Protein AF-A0AA38C228-F1 (afdb_monomer_lite)

Secondary structure (DSSP, 8-state):
-HHHHHTTTT--PPPGGGSEETTHHHH-GGG--TTS---EE----HHHHHHHHHHHHHHHT-TTSS--HHHHHHHHHHHHHHHHHHHHHHHHHTT--

Organism: Taxus chinensis (NCBI:txid29808)

Sequence (97 aa):
DFLNMYFQNMYKPIPLVYNLALAMLWRHQENVDLDIVKFLHYCAAREDIKKLVSKWWEIYNDESLDFRLGERRKNAESRSELQQITANALRGEMAKP

InterPro domains:
  IPR029044 Nucleotide-diphospho-sugar transferases [G3DSA:3.90.550.10] (1-67)
  IPR029044 Nucleotide-diphospho-sugar transferases [SSF53448] (1-64)

Structure (mmCIF, N/CA/C/O backbone):
data_AF-A0AA38C228-F1
#
_entry.id   AF-A0AA38C228-F1
#
loop_
_atom_site.group_PDB
_atom_site.id
_atom_site.type_symbol
_atom_site.label_atom_id
_atom_site.label_alt_id
_atom_site.label_comp_id
_atom_site.label_asym_id
_atom_site.label_entity_id
_atom_site.label_seq_id
_atom_site.pdbx_PDB_ins_code
_atom_site.Cartn_x
_atom_site.Cartn_y
_atom_site.Cartn_z
_atom_site.occupancy
_atom_site.B_iso_or_equiv
_atom_site.auth_seq_id
_atom_site.auth_comp_id
_atom_site.auth_asym_id
_atom_site.auth_atom_id
_atom_site.pdbx_PDB_model_num
ATOM 1 N N . ASP A 1 1 ? -10.840 2.696 21.858 1.00 74.25 1 ASP A N 1
ATOM 2 C CA . ASP A 1 1 ? -11.516 2.100 23.033 1.00 74.25 1 ASP A CA 1
ATOM 3 C C . ASP A 1 1 ? -12.901 2.644 23.324 1.00 74.25 1 ASP A C 1
ATOM 5 O O . ASP A 1 1 ? -13.822 1.843 23.383 1.00 74.25 1 ASP A O 1
ATOM 9 N N . PHE A 1 2 ? -13.101 3.961 23.425 1.00 83.12 2 PHE A N 1
ATOM 10 C CA . PHE A 1 2 ? -14.422 4.551 23.710 1.00 83.12 2 PHE A CA 1
ATOM 11 C C . PHE A 1 2 ? -15.571 3.997 22.840 1.00 83.12 2 PHE A C 1
ATOM 13 O O . PHE A 1 2 ? -16.597 3.581 23.367 1.00 83.12 2 PHE A O 1
ATOM 20 N N . LEU A 1 3 ? -15.377 3.912 21.517 1.00 80.19 3 LEU A N 1
ATOM 21 C CA . LEU A 1 3 ? -16.387 3.374 20.594 1.00 80.19 3 LEU A CA 1
ATOM 22 C C . LEU A 1 3 ? -16.668 1.882 20.821 1.00 80.19 3 LEU A C 1
ATOM 24 O O . LEU A 1 3 ? -17.820 1.466 20.757 1.00 80.19 3 LEU A O 1
ATOM 28 N N . ASN A 1 4 ? -15.642 1.089 21.136 1.00 80.38 4 ASN A N 1
ATOM 29 C CA . ASN A 1 4 ? -15.811 -0.339 21.416 1.00 80.38 4 ASN A CA 1
ATOM 30 C C . ASN A 1 4 ? -16.611 -0.551 22.707 1.00 80.38 4 ASN A C 1
ATOM 32 O O . ASN A 1 4 ? -17.476 -1.415 22.751 1.00 80.38 4 ASN A O 1
ATOM 36 N N . MET A 1 5 ? -16.369 0.273 23.731 1.00 85.31 5 MET A N 1
ATOM 37 C CA . MET A 1 5 ? -17.112 0.229 24.993 1.00 85.31 5 MET A CA 1
ATOM 38 C C . MET A 1 5 ? -18.565 0.692 24.818 1.00 85.31 5 MET A C 1
ATOM 40 O O . MET A 1 5 ? -19.484 0.066 25.340 1.00 85.31 5 MET A O 1
ATOM 44 N N . TYR A 1 6 ? -18.786 1.766 24.055 1.00 86.56 6 TYR A N 1
ATOM 45 C CA . TYR A 1 6 ? -20.118 2.325 23.821 1.00 86.56 6 TYR A CA 1
ATOM 46 C C . TYR A 1 6 ? -21.002 1.397 22.970 1.00 86.56 6 TYR A C 1
ATOM 48 O O . TYR A 1 6 ? -22.183 1.225 23.262 1.00 86.56 6 TYR A O 1
ATOM 56 N N . PHE A 1 7 ? -20.431 0.747 21.951 1.00 86.56 7 PHE A N 1
ATOM 57 C CA . PHE A 1 7 ? -21.162 -0.134 21.033 1.00 86.56 7 PHE A CA 1
ATOM 58 C C . PHE A 1 7 ? -21.031 -1.626 21.349 1.00 86.56 7 PHE A C 1
ATOM 60 O O . PHE A 1 7 ? -21.468 -2.441 20.541 1.00 86.56 7 PHE A O 1
ATOM 67 N N . GLN A 1 8 ? -20.495 -2.010 22.510 1.00 82.94 8 GLN A N 1
ATOM 68 C CA . GLN A 1 8 ? -20.210 -3.411 22.860 1.00 82.94 8 GLN A CA 1
ATOM 69 C C . GLN A 1 8 ? -21.384 -4.379 22.613 1.00 82.94 8 GLN A C 1
ATOM 71 O O . GLN A 1 8 ? -21.181 -5.474 22.102 1.00 82.94 8 GLN A O 1
ATOM 76 N N . ASN A 1 9 ? -22.620 -3.949 22.892 1.00 84.88 9 ASN A N 1
ATOM 77 C CA . ASN A 1 9 ? -23.820 -4.787 22.774 1.00 84.88 9 ASN A CA 1
ATOM 78 C C . ASN A 1 9 ? -24.448 -4.779 21.369 1.00 84.88 9 ASN A C 1
ATOM 80 O O . ASN A 1 9 ? -25.360 -5.553 21.098 1.00 84.88 9 ASN A O 1
ATOM 84 N N . MET A 1 10 ? -23.993 -3.891 20.481 1.00 85.56 10 MET A N 1
ATOM 85 C CA . MET A 1 10 ? -24.450 -3.797 19.087 1.00 85.56 10 MET A CA 1
ATOM 86 C C . MET A 1 10 ? -23.341 -4.134 18.086 1.00 85.56 10 MET A C 1
ATOM 88 O O . MET A 1 10 ? -23.585 -4.169 16.878 1.00 85.56 10 MET A O 1
ATOM 92 N N . TYR A 1 11 ? -22.122 -4.362 18.573 1.00 79.75 11 TYR A N 1
ATOM 93 C CA . TYR A 1 11 ? -20.958 -4.590 17.743 1.00 79.75 11 TYR A CA 1
ATOM 94 C C . TYR A 1 11 ? -21.104 -5.896 16.967 1.00 79.75 11 TYR A C 1
ATOM 96 O O . TYR A 1 11 ? -21.334 -6.966 17.532 1.00 79.75 11 TYR A O 1
ATOM 104 N N . LYS A 1 12 ? -20.931 -5.801 15.650 1.00 80.31 12 LYS A N 1
ATOM 105 C CA . LYS A 1 12 ? -20.803 -6.950 14.760 1.00 80.31 12 LYS A CA 1
ATOM 106 C C . LYS A 1 12 ? -19.400 -6.922 14.161 1.00 80.31 12 LYS A C 1
ATOM 108 O O . LYS A 1 12 ? -18.998 -5.865 13.667 1.00 80.31 12 LYS A O 1
ATOM 113 N N . PRO A 1 13 ? -18.654 -8.041 14.197 1.00 77.12 13 PRO A N 1
ATOM 114 C CA . PRO A 1 13 ? -17.324 -8.091 13.614 1.00 77.12 13 PRO A CA 1
ATOM 115 C C . PRO A 1 13 ? -17.411 -7.778 12.121 1.00 77.12 13 PRO A C 1
ATOM 117 O O . PRO A 1 13 ? -18.176 -8.397 11.379 1.00 77.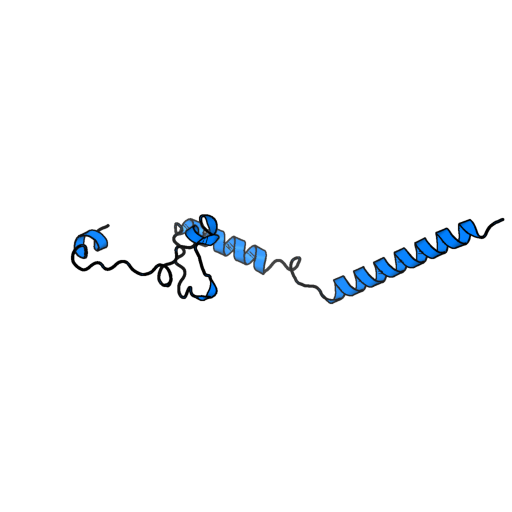12 13 PRO A O 1
ATOM 120 N N . ILE A 1 14 ? -16.642 -6.779 11.693 1.00 79.50 14 ILE A N 1
ATOM 121 C CA . ILE A 1 14 ? -16.571 -6.388 10.287 1.00 79.50 14 ILE A CA 1
ATOM 122 C C . ILE A 1 14 ? -15.740 -7.452 9.561 1.00 79.50 14 ILE A C 1
ATOM 124 O O . ILE A 1 14 ? -14.621 -7.731 9.999 1.00 79.50 14 ILE A O 1
ATOM 128 N N . PRO A 1 15 ? -16.247 -8.045 8.466 1.00 77.62 15 PRO A N 1
ATOM 129 C CA . PRO A 1 15 ? -15.474 -8.995 7.680 1.00 77.62 15 PRO A CA 1
ATOM 130 C C . PRO A 1 15 ? -14.148 -8.388 7.212 1.00 77.62 15 PRO A C 1
ATOM 132 O O . PRO A 1 15 ? -14.100 -7.228 6.797 1.00 77.62 15 PRO A O 1
ATOM 135 N N . LEU A 1 16 ? -13.085 -9.195 7.226 1.00 70.25 16 LEU A N 1
ATOM 136 C CA . LEU A 1 16 ? -11.721 -8.747 6.929 1.00 70.25 16 LEU A CA 1
ATOM 137 C C . LEU A 1 16 ? -11.594 -8.085 5.546 1.00 70.25 16 LEU A C 1
ATOM 139 O O . LEU A 1 16 ? -10.847 -7.128 5.395 1.00 70.25 16 LEU A O 1
ATOM 143 N N . VAL A 1 17 ? -12.395 -8.512 4.567 1.00 76.50 17 VAL A N 1
ATOM 144 C CA . VAL A 1 17 ? -12.433 -7.946 3.203 1.00 76.50 17 VAL A CA 1
ATOM 145 C C . VAL A 1 17 ? -12.785 -6.450 3.139 1.00 76.50 17 VAL A C 1
ATOM 147 O O . VAL A 1 17 ? -12.468 -5.790 2.148 1.00 76.50 17 VAL A O 1
ATOM 150 N N . TYR A 1 18 ? -13.437 -5.911 4.178 1.00 70.38 18 TYR A N 1
ATOM 151 C CA . TYR A 1 18 ? -13.813 -4.494 4.281 1.00 70.38 18 TYR A CA 1
ATOM 152 C C . TYR A 1 18 ? -12.877 -3.674 5.180 1.00 70.38 18 TYR A C 1
ATOM 154 O O . TYR A 1 18 ? -12.995 -2.453 5.222 1.00 70.38 18 TYR A O 1
ATOM 162 N N . ASN A 1 19 ? -11.976 -4.319 5.921 1.00 76.00 19 ASN A N 1
ATOM 163 C CA . ASN A 1 19 ? -11.063 -3.656 6.853 1.00 76.00 19 ASN A CA 1
ATOM 164 C C . ASN A 1 19 ? -9.743 -4.431 6.951 1.00 76.00 19 ASN A C 1
ATOM 166 O O . ASN A 1 19 ? -9.283 -4.777 8.042 1.00 76.00 19 ASN A O 1
ATOM 170 N N . LEU A 1 20 ? -9.154 -4.760 5.799 1.00 78.50 20 LEU A N 1
ATOM 171 C CA . LEU A 1 20 ? -7.907 -5.508 5.766 1.00 78.50 20 LEU A CA 1
ATOM 172 C C . LEU A 1 20 ? -6.772 -4.573 6.176 1.00 78.50 20 LEU A C 1
ATOM 174 O O . LEU A 1 20 ? -6.415 -3.654 5.440 1.00 78.50 20 LEU A O 1
ATOM 178 N N . ALA A 1 21 ? -6.180 -4.817 7.340 1.00 76.44 21 ALA A N 1
ATOM 179 C CA . ALA A 1 21 ? -4.991 -4.091 7.754 1.00 76.44 21 ALA A CA 1
ATOM 180 C C . ALA A 1 21 ? -3.807 -4.453 6.842 1.00 76.44 21 ALA A C 1
ATOM 182 O O . ALA A 1 21 ? -3.490 -5.634 6.701 1.00 76.44 21 ALA A O 1
ATOM 183 N N . LEU A 1 22 ? -3.100 -3.458 6.288 1.00 71.88 22 LEU A N 1
ATOM 184 C CA . LEU A 1 22 ? -1.944 -3.700 5.403 1.00 71.88 22 LEU A CA 1
ATOM 185 C C . LEU A 1 22 ? -0.888 -4.604 6.065 1.00 71.88 22 LEU A C 1
ATOM 187 O O . LEU A 1 22 ? -0.284 -5.442 5.408 1.00 71.88 22 LEU A O 1
ATOM 191 N N . ALA A 1 23 ? -0.707 -4.494 7.384 1.00 67.88 23 ALA A N 1
ATOM 192 C CA . ALA A 1 23 ? 0.227 -5.334 8.133 1.00 67.88 23 ALA A CA 1
ATOM 193 C C . ALA A 1 23 ? -0.065 -6.847 8.015 1.00 67.88 23 ALA A C 1
ATOM 195 O O . ALA A 1 23 ? 0.842 -7.658 8.204 1.00 67.88 23 ALA A O 1
ATOM 196 N N . MET A 1 24 ? -1.299 -7.243 7.680 1.00 69.81 24 MET A N 1
ATOM 197 C CA . MET A 1 24 ? -1.658 -8.648 7.463 1.00 69.81 24 MET A CA 1
ATOM 198 C C . MET A 1 24 ? -1.098 -9.212 6.158 1.00 69.81 24 MET A C 1
ATOM 200 O O . MET A 1 24 ? -0.746 -10.386 6.130 1.00 69.81 24 MET A O 1
ATOM 204 N N . LEU A 1 25 ? -0.862 -8.366 5.149 1.00 71.56 25 LEU A N 1
ATOM 205 C CA . LEU A 1 25 ? -0.168 -8.752 3.914 1.00 71.56 25 LEU A CA 1
ATOM 206 C C . LEU A 1 25 ? 1.316 -9.060 4.125 1.00 71.56 25 LEU A C 1
ATOM 208 O O . LEU A 1 25 ? 1.948 -9.649 3.258 1.00 71.56 25 LEU A O 1
ATOM 212 N N . TRP A 1 26 ? 1.912 -8.641 5.240 1.00 68.06 26 TRP A N 1
ATOM 213 C CA . TRP A 1 26 ? 3.312 -8.958 5.539 1.00 68.06 26 TRP A CA 1
ATOM 214 C C . TRP A 1 26 ? 3.479 -10.134 6.490 1.00 68.06 26 TRP A C 1
ATOM 216 O O . TRP A 1 26 ? 4.538 -10.750 6.490 1.00 68.06 26 TRP A O 1
ATOM 226 N N . ARG A 1 27 ? 2.466 -10.451 7.304 1.00 71.06 27 ARG A N 1
ATOM 227 C CA . ARG A 1 27 ? 2.562 -11.536 8.291 1.00 71.06 27 ARG A CA 1
ATOM 228 C C . ARG A 1 27 ? 1.889 -12.833 7.859 1.00 71.06 27 ARG A C 1
ATOM 230 O O . ARG A 1 27 ? 2.345 -13.880 8.293 1.00 71.06 27 ARG A O 1
ATOM 237 N N . HIS A 1 28 ? 0.843 -12.755 7.035 1.00 74.75 28 HIS A N 1
ATOM 238 C CA . HIS A 1 28 ? 0.027 -13.906 6.640 1.00 74.75 28 HIS A CA 1
ATOM 239 C C .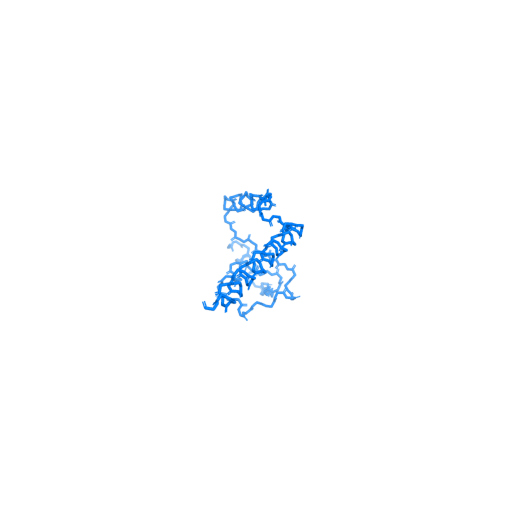 HIS A 1 28 ? -0.450 -13.769 5.193 1.00 74.75 28 HIS A C 1
ATOM 241 O O . HIS A 1 28 ? -1.638 -13.595 4.924 1.00 74.75 28 HIS A O 1
ATOM 247 N N . GLN A 1 29 ? 0.498 -13.812 4.259 1.00 65.88 29 GLN A N 1
ATOM 248 C CA . GLN A 1 29 ? 0.244 -13.684 2.820 1.00 65.88 29 GLN A CA 1
ATOM 249 C C . GLN A 1 29 ? -0.670 -14.794 2.292 1.00 65.88 29 GLN A C 1
ATOM 251 O O . GLN A 1 29 ? -1.486 -14.561 1.410 1.00 65.88 29 GLN A O 1
ATOM 256 N N . GLU A 1 30 ? -0.573 -15.980 2.885 1.00 74.44 30 GLU A N 1
ATOM 257 C CA . GLU A 1 30 ? -1.348 -17.173 2.566 1.00 74.44 30 GLU A CA 1
ATOM 258 C C . GLU A 1 30 ? -2.841 -17.065 2.914 1.00 74.44 30 GLU A 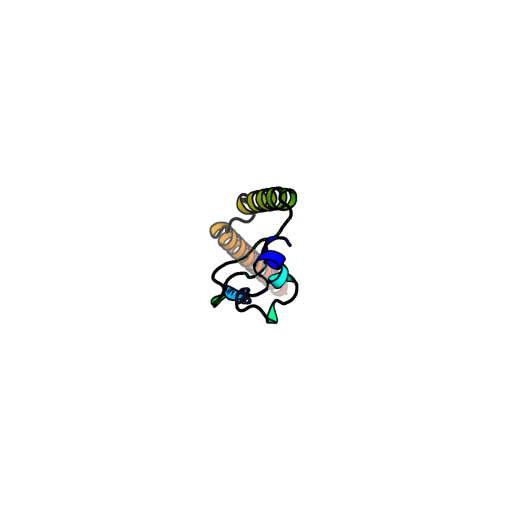C 1
ATOM 260 O O . GLU A 1 30 ? -3.651 -17.802 2.361 1.00 74.44 30 GLU A O 1
ATOM 265 N N . ASN A 1 31 ? -3.215 -16.146 3.810 1.00 70.94 31 ASN A N 1
ATOM 266 C CA . ASN A 1 31 ? -4.590 -15.995 4.300 1.00 70.94 31 ASN A CA 1
ATOM 267 C C . ASN A 1 31 ? -5.315 -14.788 3.689 1.00 70.94 31 ASN A C 1
ATOM 269 O O . ASN A 1 31 ? -6.418 -14.445 4.123 1.00 70.94 31 ASN A O 1
ATOM 273 N N . VAL A 1 32 ? -4.694 -14.119 2.714 1.00 69.81 32 VAL A N 1
ATOM 274 C CA . VAL A 1 32 ? -5.253 -12.930 2.078 1.00 69.81 32 VAL A CA 1
ATOM 275 C C . VAL A 1 32 ? -5.443 -13.177 0.591 1.00 69.81 32 VAL A C 1
ATOM 277 O O . VAL A 1 32 ? -4.494 -13.172 -0.186 1.00 69.81 32 VAL A O 1
ATOM 280 N N . ASP A 1 33 ? -6.702 -13.338 0.200 1.00 75.62 33 ASP A N 1
ATOM 281 C CA . ASP A 1 33 ? -7.106 -13.309 -1.199 1.00 75.62 33 ASP A CA 1
ATOM 282 C C . ASP A 1 33 ? -7.248 -11.846 -1.648 1.00 75.62 33 ASP A C 1
ATOM 284 O O . ASP A 1 33 ? -8.140 -11.121 -1.201 1.00 75.62 33 ASP A O 1
ATOM 288 N N . LEU A 1 34 ? -6.314 -11.390 -2.484 1.00 72.19 34 LEU A N 1
ATOM 289 C CA . LEU A 1 34 ? -6.244 -10.009 -2.965 1.00 72.19 34 LEU A CA 1
ATOM 290 C C . LEU A 1 34 ? -7.331 -9.674 -3.992 1.00 72.19 34 LEU A C 1
ATOM 292 O O . LEU A 1 34 ? -7.670 -8.498 -4.127 1.00 72.19 34 LEU A O 1
ATOM 296 N N . ASP A 1 35 ? -7.912 -10.670 -4.662 1.00 72.69 35 ASP A N 1
ATOM 297 C CA . ASP A 1 35 ? -8.904 -10.445 -5.719 1.00 72.69 35 ASP A CA 1
ATOM 298 C C . ASP A 1 35 ? -10.283 -10.069 -5.150 1.00 72.69 35 ASP A C 1
ATOM 300 O O . ASP A 1 35 ? -11.112 -9.463 -5.833 1.00 72.69 35 ASP A O 1
ATOM 304 N N . ILE A 1 36 ? -10.529 -10.371 -3.871 1.00 73.38 36 ILE A N 1
ATOM 305 C CA . ILE A 1 36 ? -11.797 -10.080 -3.181 1.00 73.38 36 ILE A CA 1
ATOM 306 C C . ILE A 1 36 ? -11.736 -8.853 -2.260 1.00 73.38 36 ILE A C 1
ATOM 308 O O . ILE A 1 36 ? -12.774 -8.396 -1.764 1.00 73.38 36 ILE A O 1
ATOM 312 N N . VAL A 1 37 ? -10.541 -8.321 -1.990 1.00 71.06 37 VAL A N 1
ATOM 313 C CA . VAL A 1 37 ? -10.350 -7.205 -1.054 1.00 71.06 37 VAL A CA 1
ATOM 314 C C . VAL A 1 37 ? -10.807 -5.902 -1.700 1.00 71.06 37 VAL A C 1
ATOM 316 O O . VAL A 1 37 ? -10.280 -5.471 -2.720 1.00 71.06 37 VAL A O 1
ATOM 319 N N . LYS A 1 38 ? -11.780 -5.235 -1.067 1.00 68.50 38 LYS A N 1
ATOM 320 C CA . LYS A 1 38 ? -12.331 -3.962 -1.562 1.00 68.50 38 LYS A CA 1
ATOM 321 C C . LYS A 1 38 ? -11.706 -2.743 -0.900 1.00 68.50 38 LYS A C 1
ATOM 323 O O . LYS A 1 38 ? -11.589 -1.700 -1.534 1.00 68.50 38 LYS A O 1
ATOM 328 N N . PHE A 1 39 ? -11.331 -2.861 0.374 1.00 64.25 39 PHE A N 1
ATOM 329 C CA . PHE A 1 39 ? -10.785 -1.749 1.146 1.00 64.25 39 PHE A CA 1
ATOM 330 C C . PHE A 1 39 ? -9.608 -2.199 2.006 1.00 64.25 39 PHE A C 1
ATOM 332 O O . PHE A 1 39 ? -9.692 -3.167 2.765 1.00 64.25 39 PHE A O 1
ATOM 339 N N . LEU A 1 40 ? -8.519 -1.445 1.891 1.00 70.38 40 LEU A N 1
ATOM 340 C CA . LEU A 1 40 ? -7.275 -1.652 2.613 1.00 70.38 40 LEU A CA 1
ATOM 341 C C . LEU A 1 40 ? -7.118 -0.563 3.676 1.00 70.38 40 LEU A C 1
ATOM 343 O O . LEU A 1 40 ? -7.158 0.628 3.371 1.00 70.38 40 LEU A O 1
ATOM 347 N N . HIS A 1 41 ? -6.908 -0.966 4.923 1.00 68.12 41 HIS A N 1
ATOM 348 C CA . HIS A 1 41 ? -6.655 -0.064 6.035 1.00 68.12 41 HIS A CA 1
ATOM 349 C C . HIS A 1 41 ? -5.153 0.009 6.303 1.00 68.12 41 HIS A C 1
ATOM 351 O O . HIS A 1 41 ? -4.533 -0.911 6.843 1.00 68.12 41 HIS A O 1
ATOM 357 N N . TYR A 1 42 ? -4.557 1.145 5.955 1.00 65.31 42 TYR A N 1
ATOM 358 C CA . TYR A 1 42 ? -3.190 1.451 6.341 1.00 65.31 42 TYR A CA 1
ATOM 359 C C . TYR A 1 42 ? -3.157 2.159 7.698 1.00 65.31 42 TYR A C 1
ATOM 361 O O . TYR A 1 42 ? -3.336 3.372 7.782 1.00 65.31 42 TYR A O 1
ATOM 369 N N . CYS A 1 43 ? -2.964 1.390 8.771 1.00 65.38 43 CYS A N 1
ATOM 370 C CA . CYS A 1 43 ? -2.775 1.934 10.114 1.00 65.38 43 CYS A CA 1
ATOM 371 C C . CYS A 1 43 ? -1.272 2.052 10.395 1.00 65.38 43 CYS A C 1
ATOM 373 O O . CYS A 1 43 ? -0.638 1.110 10.868 1.00 65.38 43 CYS A O 1
ATOM 375 N N . ALA A 1 44 ? -0.699 3.200 10.046 1.00 58.78 44 ALA A N 1
ATOM 376 C CA . ALA A 1 44 ? 0.633 3.617 10.469 1.00 58.78 44 ALA A CA 1
ATOM 377 C C . ALA A 1 44 ? 0.510 4.955 11.209 1.00 58.78 44 ALA A C 1
ATOM 379 O O . ALA A 1 44 ? -0.413 5.732 10.939 1.00 58.78 44 ALA A O 1
ATOM 380 N N . ALA A 1 45 ? 1.414 5.235 12.152 1.00 58.72 45 ALA A N 1
ATOM 381 C CA . ALA A 1 45 ? 1.451 6.540 12.805 1.00 58.72 45 ALA A CA 1
ATOM 382 C C . ALA A 1 45 ? 1.616 7.645 11.741 1.00 58.72 45 ALA A C 1
ATOM 384 O O . ALA A 1 45 ? 2.277 7.444 10.721 1.00 58.72 45 ALA A O 1
ATOM 385 N N . ARG A 1 46 ? 0.988 8.816 11.936 1.00 58.16 46 ARG A N 1
ATOM 386 C CA . ARG A 1 46 ? 0.925 9.879 10.907 1.00 58.16 46 ARG A CA 1
ATOM 387 C C . ARG A 1 46 ? 2.305 10.314 10.397 1.00 58.16 46 ARG A C 1
ATOM 389 O O . ARG A 1 46 ? 2.408 10.688 9.227 1.00 58.16 46 ARG A O 1
ATOM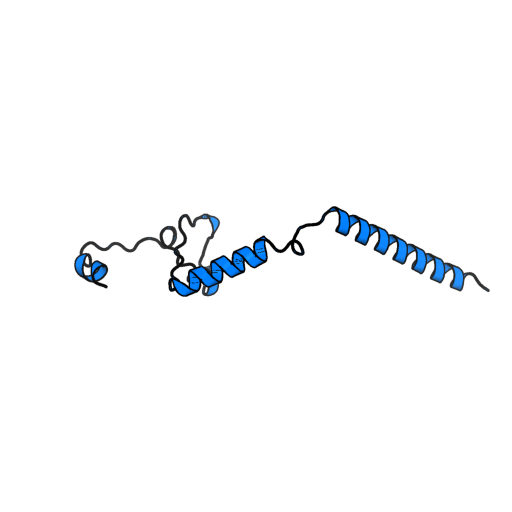 396 N N . GLU A 1 47 ? 3.347 10.274 11.231 1.00 60.84 47 GLU A N 1
ATOM 397 C CA . GLU A 1 47 ? 4.723 10.557 10.801 1.00 60.84 47 GLU A CA 1
ATOM 398 C C . GLU A 1 47 ? 5.280 9.516 9.816 1.00 60.84 47 GLU A C 1
ATOM 400 O O . GLU A 1 47 ? 6.002 9.882 8.884 1.00 60.84 47 GLU A O 1
ATOM 405 N N . ASP A 1 48 ? 4.924 8.243 9.977 1.00 66.94 48 ASP A N 1
ATOM 406 C CA . ASP A 1 48 ? 5.429 7.152 9.140 1.00 66.94 48 ASP A CA 1
ATOM 407 C C . ASP A 1 48 ? 4.821 7.207 7.739 1.00 66.94 48 ASP A C 1
ATOM 409 O O . ASP A 1 48 ? 5.520 6.994 6.750 1.00 66.94 48 ASP A O 1
ATOM 413 N N . ILE A 1 49 ? 3.550 7.613 7.635 1.00 72.44 49 ILE A N 1
ATOM 414 C CA . ILE A 1 49 ? 2.857 7.781 6.351 1.00 72.44 49 ILE A CA 1
ATOM 415 C C . ILE A 1 49 ? 3.566 8.827 5.487 1.00 72.44 49 ILE A C 1
ATOM 417 O O . ILE A 1 49 ? 3.800 8.587 4.306 1.00 72.44 49 ILE A O 1
ATOM 421 N N . LYS A 1 50 ? 3.960 9.972 6.062 1.00 73.38 50 LYS A N 1
ATOM 422 C CA . LYS A 1 50 ? 4.669 11.019 5.307 1.00 73.38 50 LYS A CA 1
ATOM 423 C C . LYS A 1 50 ? 6.011 10.521 4.777 1.00 73.38 50 LYS A C 1
ATOM 425 O O . LYS A 1 50 ? 6.318 10.741 3.611 1.00 73.38 50 LYS A O 1
ATOM 430 N N . LYS A 1 51 ? 6.782 9.811 5.606 1.00 76.94 51 LYS A N 1
ATOM 431 C CA . LYS A 1 51 ? 8.071 9.232 5.196 1.00 76.94 51 LYS A CA 1
ATOM 432 C C . LYS A 1 51 ? 7.905 8.162 4.117 1.00 76.94 51 LYS A C 1
ATOM 434 O O . LYS A 1 51 ? 8.706 8.116 3.189 1.00 76.94 51 LYS A O 1
ATOM 439 N N . LEU A 1 52 ? 6.879 7.319 4.217 1.00 73.50 52 LEU A N 1
ATOM 440 C CA . LEU A 1 52 ? 6.587 6.303 3.206 1.00 73.50 52 LEU A CA 1
ATOM 441 C C . LEU A 1 52 ? 6.113 6.907 1.886 1.00 73.50 52 LEU A C 1
ATOM 443 O O . LEU A 1 52 ? 6.590 6.481 0.842 1.00 73.50 52 LEU A O 1
ATOM 447 N N . VAL A 1 53 ? 5.238 7.913 1.917 1.00 78.38 53 VAL A N 1
ATOM 448 C CA . VAL A 1 53 ? 4.784 8.611 0.705 1.00 78.38 53 VAL A CA 1
ATOM 449 C C . VAL A 1 53 ? 5.948 9.325 0.017 1.00 78.38 53 VAL A C 1
ATOM 451 O O . VAL A 1 53 ? 6.055 9.255 -1.203 1.00 78.38 53 VAL A O 1
ATOM 454 N N . SER A 1 54 ? 6.856 9.949 0.774 1.00 81.38 54 SER A N 1
ATOM 455 C CA . SER A 1 54 ? 8.080 10.537 0.214 1.00 81.38 54 SER A CA 1
ATOM 456 C C . SER A 1 54 ? 8.968 9.494 -0.462 1.00 81.38 54 SER A C 1
ATOM 458 O O . SER A 1 54 ? 9.322 9.675 -1.620 1.00 81.38 54 SER A O 1
ATOM 460 N N . LYS A 1 55 ? 9.250 8.366 0.203 1.00 83.75 55 LYS A N 1
ATOM 461 C CA . LYS A 1 55 ? 10.030 7.268 -0.395 1.00 83.75 55 LYS A CA 1
ATOM 462 C C . LYS A 1 55 ? 9.358 6.668 -1.627 1.00 83.75 55 LYS A C 1
ATOM 464 O O . LYS A 1 55 ? 10.030 6.302 -2.583 1.00 83.75 55 LYS A O 1
ATOM 469 N N . TRP A 1 56 ? 8.032 6.553 -1.609 1.00 84.31 56 TRP A N 1
ATOM 470 C CA . TRP A 1 56 ? 7.278 6.059 -2.756 1.00 84.31 56 TRP A CA 1
ATOM 471 C C . TRP A 1 56 ? 7.417 7.003 -3.952 1.00 84.31 56 TRP A C 1
ATOM 473 O O . TRP A 1 56 ? 7.677 6.545 -5.058 1.00 84.31 56 TRP A O 1
ATOM 483 N N . TRP A 1 57 ? 7.326 8.315 -3.722 1.00 89.44 57 TRP A N 1
ATOM 484 C CA . TRP A 1 57 ? 7.556 9.320 -4.759 1.00 89.44 57 TRP A CA 1
ATOM 485 C C . TRP A 1 57 ? 8.994 9.335 -5.283 1.00 89.44 57 TRP A C 1
ATOM 487 O O . TRP A 1 57 ? 9.182 9.518 -6.482 1.00 89.44 57 TRP A O 1
ATOM 497 N N . GLU A 1 58 ? 9.991 9.129 -4.419 1.00 91.06 58 GLU A N 1
ATOM 498 C CA . GLU A 1 58 ? 11.396 8.988 -4.829 1.00 91.06 58 GLU A CA 1
ATOM 499 C C . GLU A 1 58 ? 11.582 7.806 -5.787 1.00 91.06 58 GLU A C 1
ATOM 501 O O . GLU A 1 58 ? 12.225 7.963 -6.815 1.00 91.06 58 GLU A O 1
ATOM 506 N N . ILE A 1 59 ? 10.966 6.655 -5.492 1.00 85.50 59 ILE A N 1
ATOM 507 C CA . ILE A 1 59 ? 11.027 5.464 -6.354 1.00 85.50 59 ILE A CA 1
ATOM 508 C C . ILE A 1 59 ? 10.241 5.677 -7.653 1.00 85.50 59 ILE A C 1
ATOM 510 O O . ILE A 1 59 ? 10.706 5.300 -8.721 1.00 85.50 59 ILE A O 1
ATOM 514 N N . TYR A 1 60 ? 9.043 6.260 -7.576 1.00 83.62 60 TYR A N 1
ATOM 515 C CA . TYR A 1 60 ? 8.188 6.461 -8.748 1.00 83.62 60 TYR A CA 1
ATOM 516 C C . TYR A 1 60 ? 8.811 7.422 -9.771 1.00 83.62 60 TYR A C 1
ATOM 518 O O . TYR A 1 60 ? 8.651 7.220 -10.969 1.00 83.62 60 TYR A O 1
ATOM 526 N N . ASN A 1 61 ? 9.521 8.453 -9.305 1.00 89.31 61 ASN A N 1
ATOM 527 C CA . ASN A 1 61 ? 10.185 9.431 -10.170 1.00 89.31 61 ASN A CA 1
ATOM 528 C C . ASN A 1 61 ? 11.622 9.033 -10.552 1.00 89.31 61 ASN A C 1
ATOM 530 O O . ASN A 1 61 ? 12.336 9.838 -11.148 1.00 89.31 61 ASN A O 1
ATOM 534 N N . ASP A 1 62 ? 12.077 7.836 -10.182 1.00 88.88 62 ASP A N 1
ATOM 535 C CA . ASP A 1 62 ? 13.405 7.359 -10.547 1.00 88.88 62 ASP A CA 1
ATOM 536 C C . ASP A 1 62 ? 13.421 6.887 -12.012 1.00 88.88 62 ASP A C 1
ATOM 538 O O . ASP A 1 62 ? 13.068 5.751 -12.333 1.00 88.88 62 ASP A O 1
ATOM 542 N N . GLU A 1 63 ? 13.889 7.764 -12.904 1.00 86.81 63 GLU A N 1
ATOM 543 C CA . GLU A 1 63 ? 14.020 7.511 -14.348 1.00 86.81 63 GLU A CA 1
ATOM 544 C C . GLU A 1 63 ? 14.962 6.338 -14.699 1.00 86.81 63 GLU A C 1
ATOM 546 O O . GLU A 1 63 ? 15.015 5.894 -15.853 1.00 86.81 63 GLU A O 1
ATOM 551 N N . SER A 1 64 ? 15.755 5.834 -13.741 1.00 86.56 64 SER A N 1
ATOM 552 C CA . SER A 1 64 ? 16.584 4.638 -13.940 1.00 86.56 64 SER A CA 1
ATOM 553 C C . SER A 1 64 ? 15.768 3.345 -13.896 1.00 86.56 64 SER A C 1
ATOM 555 O O . SER A 1 64 ? 16.161 2.343 -14.500 1.00 86.56 64 SER A O 1
ATOM 557 N N . LEU A 1 65 ? 14.615 3.372 -13.223 1.00 81.31 65 LEU A N 1
ATOM 558 C CA . LEU A 1 65 ? 13.658 2.269 -13.175 1.00 81.31 65 LEU A CA 1
ATOM 559 C C . LEU A 1 65 ? 12.717 2.268 -14.385 1.00 81.31 65 LEU A C 1
ATOM 561 O O . LEU A 1 65 ? 11.990 1.289 -14.592 1.00 81.31 65 LEU A O 1
ATOM 565 N N . ASP A 1 66 ? 12.762 3.318 -15.209 1.00 85.44 66 ASP A N 1
ATOM 566 C CA . ASP A 1 66 ? 11.967 3.402 -16.423 1.00 85.44 66 ASP A CA 1
ATOM 567 C C . ASP A 1 66 ? 12.267 2.239 -17.364 1.00 85.44 66 ASP A C 1
ATOM 569 O O . ASP A 1 66 ? 13.404 1.892 -17.702 1.00 85.44 66 ASP A O 1
ATOM 573 N N . PHE A 1 67 ? 11.193 1.631 -17.850 1.00 78.12 67 PHE A N 1
ATOM 574 C CA . PHE A 1 67 ? 11.281 0.500 -18.750 1.00 78.12 67 PHE A CA 1
ATOM 575 C C . PHE A 1 67 ? 11.685 0.954 -20.162 1.00 78.12 67 PHE A C 1
ATOM 577 O O . PHE A 1 67 ? 10.855 1.253 -21.023 1.00 78.12 67 PHE A O 1
ATOM 584 N N . ARG A 1 68 ? 12.993 0.967 -20.436 1.00 83.31 68 ARG A N 1
ATOM 585 C CA . ARG A 1 68 ? 13.552 1.391 -21.730 1.00 83.31 68 ARG A CA 1
ATOM 586 C C . ARG A 1 68 ? 13.609 0.242 -22.740 1.00 83.31 68 ARG A C 1
ATOM 588 O O . ARG A 1 68 ? 14.619 -0.450 -22.886 1.00 83.31 68 ARG A O 1
ATOM 595 N N . LEU A 1 69 ? 12.520 0.059 -23.492 1.00 73.81 69 LEU A N 1
ATOM 596 C CA . LEU A 1 69 ? 12.423 -0.933 -24.581 1.00 73.81 69 LEU A CA 1
ATOM 597 C C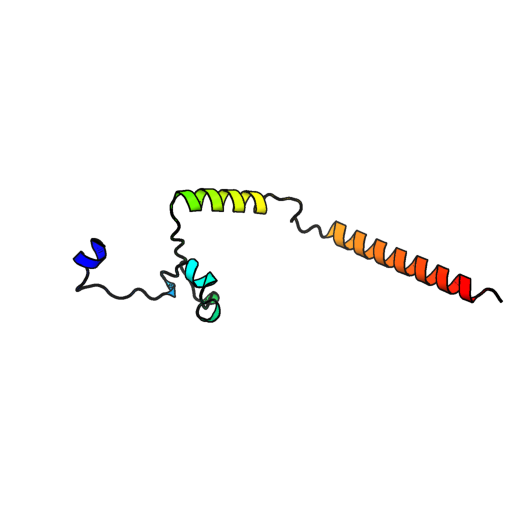 . LEU A 1 69 ? 13.557 -0.816 -25.612 1.00 73.81 69 LEU A C 1
ATOM 599 O O . LEU A 1 69 ? 14.080 -1.829 -26.079 1.00 73.81 69 LEU A O 1
ATOM 603 N N . GLY A 1 70 ? 13.936 0.416 -25.964 1.00 73.25 70 GLY A N 1
ATOM 604 C CA . GLY A 1 70 ? 14.961 0.686 -26.973 1.00 73.25 70 GLY A CA 1
ATOM 605 C C . GLY A 1 70 ? 16.372 0.284 -26.538 1.00 73.25 70 GLY A C 1
ATOM 606 O O . GLY A 1 70 ? 17.127 -0.244 -27.349 1.00 73.25 70 GLY A O 1
ATOM 607 N N . GLU A 1 71 ? 16.721 0.477 -25.265 1.00 71.25 71 GLU A N 1
ATOM 608 C CA . GLU A 1 71 ? 18.044 0.117 -24.738 1.00 71.25 71 GLU A CA 1
ATOM 609 C C . GLU A 1 71 ? 18.213 -1.400 -24.620 1.00 71.25 71 GLU A C 1
ATOM 611 O O . GLU A 1 71 ? 19.263 -1.929 -24.978 1.00 71.25 71 GLU A O 1
ATOM 616 N N . ARG A 1 72 ? 17.163 -2.136 -24.225 1.00 70.69 72 ARG A N 1
ATOM 617 C CA . ARG A 1 72 ? 17.223 -3.609 -24.198 1.00 70.69 72 ARG A CA 1
ATOM 618 C C . ARG A 1 72 ? 17.477 -4.220 -25.569 1.00 70.69 72 ARG A C 1
ATOM 620 O O . ARG A 1 72 ? 18.244 -5.175 -25.654 1.00 70.69 72 ARG A O 1
ATOM 627 N N . ARG A 1 73 ? 16.836 -3.699 -26.621 1.00 71.44 73 ARG A N 1
ATOM 628 C CA . ARG A 1 73 ? 17.031 -4.202 -27.991 1.00 71.44 73 ARG A CA 1
ATOM 629 C C . ARG A 1 73 ? 18.458 -3.963 -28.473 1.00 71.44 73 ARG A C 1
ATOM 631 O O . ARG A 1 73 ? 19.104 -4.920 -28.879 1.00 71.44 73 ARG A O 1
ATOM 638 N N . LYS A 1 74 ? 18.983 -2.746 -28.293 1.00 74.44 74 LYS A N 1
ATOM 639 C CA . LYS A 1 74 ? 20.376 -2.414 -28.637 1.00 74.44 74 LYS A CA 1
ATOM 640 C C . LYS A 1 74 ? 21.378 -3.277 -27.870 1.00 74.44 74 LYS A C 1
ATOM 642 O O . LYS A 1 74 ? 22.281 -3.845 -28.467 1.00 74.44 74 LYS A O 1
ATOM 647 N N . ASN A 1 75 ? 21.179 -3.456 -26.563 1.00 77.25 75 ASN A N 1
ATOM 648 C CA . ASN A 1 75 ? 22.061 -4.290 -25.744 1.00 77.25 75 ASN A CA 1
ATOM 649 C C . ASN A 1 75 ? 22.015 -5.771 -26.156 1.00 77.25 75 ASN A C 1
ATOM 651 O O . ASN A 1 75 ? 23.039 -6.451 -26.110 1.00 77.25 75 ASN A O 1
ATOM 655 N N . ALA A 1 76 ? 20.847 -6.284 -26.555 1.00 76.50 76 ALA A N 1
ATOM 656 C CA . ALA A 1 76 ? 20.707 -7.652 -27.050 1.00 76.50 76 ALA A CA 1
ATOM 657 C C . ALA A 1 76 ? 21.386 -7.842 -28.418 1.00 76.50 76 ALA A C 1
ATOM 659 O O . ALA A 1 76 ? 22.101 -8.826 -28.602 1.00 76.50 76 ALA A O 1
ATOM 660 N N . GLU A 1 77 ? 21.220 -6.885 -29.335 1.00 81.06 77 GLU A N 1
ATOM 661 C CA . GLU A 1 77 ? 21.872 -6.866 -30.651 1.00 81.06 77 GLU A CA 1
ATOM 662 C C . GLU A 1 77 ? 23.399 -6.802 -30.509 1.00 81.06 77 GLU A C 1
ATOM 664 O O . GLU A 1 77 ? 24.092 -7.693 -30.997 1.00 81.06 77 GLU A O 1
ATOM 669 N N . SER A 1 78 ? 23.931 -5.857 -29.725 1.00 83.69 78 SER A N 1
ATOM 670 C CA . SER A 1 78 ? 25.378 -5.741 -29.484 1.00 83.69 78 SER A CA 1
ATOM 671 C C . SER A 1 78 ? 25.973 -6.980 -28.808 1.00 83.69 78 SER A C 1
ATOM 673 O O . SER A 1 78 ? 27.097 -7.385 -29.106 1.00 83.69 78 SER A O 1
ATOM 675 N N . ARG A 1 79 ? 25.232 -7.632 -27.903 1.00 82.56 79 ARG A N 1
ATOM 676 C CA . ARG A 1 79 ? 25.685 -8.878 -27.265 1.00 82.56 79 ARG A CA 1
ATOM 677 C C . ARG A 1 79 ? 25.712 -10.046 -28.254 1.00 82.56 79 ARG A C 1
ATOM 679 O O . ARG A 1 79 ? 26.636 -10.855 -28.194 1.00 82.56 79 ARG A O 1
ATOM 686 N N . SER A 1 80 ? 24.741 -10.113 -29.164 1.00 86.00 80 SER A N 1
ATOM 687 C CA . SER A 1 80 ? 24.716 -11.094 -30.254 1.00 86.00 80 SER A CA 1
ATOM 688 C C . SER A 1 80 ? 25.868 -10.871 -31.240 1.00 86.00 80 SER A C 1
ATOM 690 O O . SER A 1 80 ? 26.514 -11.830 -31.656 1.00 86.00 80 SER A O 1
ATOM 692 N N . GLU A 1 81 ? 26.175 -9.617 -31.578 1.00 88.81 81 GLU A N 1
ATOM 693 C CA . GLU A 1 81 ? 27.311 -9.260 -32.436 1.00 88.81 81 GLU A CA 1
ATOM 694 C C . GLU A 1 81 ? 28.649 -9.662 -31.806 1.00 88.81 81 GLU A C 1
ATOM 696 O O . GLU A 1 81 ? 29.471 -10.297 -32.465 1.00 88.81 81 GLU A O 1
ATOM 701 N N . LEU A 1 82 ? 28.850 -9.379 -30.513 1.00 88.62 82 LEU A N 1
ATOM 702 C CA . LEU A 1 82 ? 30.054 -9.799 -29.789 1.00 88.62 82 LEU A CA 1
ATOM 703 C C . LEU A 1 82 ? 30.216 -11.322 -29.787 1.00 88.62 82 LEU A C 1
ATOM 705 O O . LEU A 1 82 ? 31.301 -11.823 -30.070 1.00 88.62 82 LEU A O 1
ATOM 709 N N . GLN A 1 83 ? 29.136 -12.067 -29.534 1.00 88.81 83 GLN A N 1
ATOM 710 C CA . GLN A 1 83 ? 29.161 -13.531 -29.594 1.00 88.81 83 GLN A CA 1
ATOM 711 C C . GLN A 1 83 ? 29.531 -14.038 -30.990 1.00 88.81 83 GLN A C 1
ATOM 713 O O . GLN A 1 83 ? 30.319 -14.978 -31.113 1.00 88.81 83 GLN A O 1
ATOM 718 N N . GLN A 1 84 ? 29.017 -13.395 -32.040 1.00 87.62 84 GLN A N 1
ATOM 719 C CA . GLN A 1 84 ? 29.333 -13.753 -33.418 1.00 87.62 84 GLN A CA 1
ATOM 720 C C . GLN A 1 84 ? 30.800 -13.461 -33.766 1.00 87.62 84 GLN A C 1
ATOM 722 O O . GLN A 1 84 ? 31.453 -14.295 -34.395 1.00 87.62 84 GLN A O 1
ATOM 727 N N . ILE A 1 85 ? 31.343 -12.322 -33.323 1.00 90.06 85 ILE A N 1
ATOM 728 C CA . ILE A 1 85 ? 32.756 -11.961 -33.512 1.00 90.06 85 ILE A CA 1
ATOM 729 C C . ILE A 1 85 ? 33.661 -12.972 -32.798 1.00 90.06 85 ILE A C 1
ATOM 731 O O . ILE A 1 85 ? 34.583 -13.509 -33.413 1.00 90.06 85 ILE A O 1
ATOM 735 N N . THR A 1 86 ? 33.368 -13.304 -31.538 1.00 88.69 86 THR A N 1
ATOM 736 C CA . THR A 1 86 ? 34.135 -14.298 -30.773 1.00 88.69 86 THR A CA 1
ATOM 737 C C . THR A 1 86 ? 34.067 -15.689 -31.412 1.00 88.69 86 THR A C 1
ATOM 739 O O . THR A 1 86 ? 35.091 -16.356 -31.549 1.00 88.69 86 THR A O 1
ATOM 742 N N . ALA A 1 87 ? 32.890 -16.123 -31.877 1.00 86.31 87 ALA A N 1
ATOM 743 C CA . ALA A 1 87 ? 32.724 -17.413 -32.550 1.00 86.31 87 ALA A CA 1
ATOM 744 C C . ALA A 1 87 ? 33.459 -17.495 -33.900 1.00 86.31 87 ALA A C 1
ATOM 746 O O . ALA A 1 87 ? 33.863 -18.582 -34.324 1.00 86.31 87 ALA A O 1
ATOM 747 N N . ASN A 1 88 ? 33.624 -16.363 -34.587 1.00 88.75 88 ASN A N 1
ATOM 748 C CA . ASN A 1 88 ? 34.382 -16.281 -35.832 1.00 88.75 88 ASN A CA 1
ATOM 749 C C . ASN A 1 88 ? 35.896 -16.274 -35.571 1.00 88.75 88 ASN A C 1
ATOM 751 O O . ASN A 1 88 ? 36.630 -16.952 -36.287 1.00 88.75 88 ASN A O 1
ATOM 755 N N . ALA A 1 89 ? 36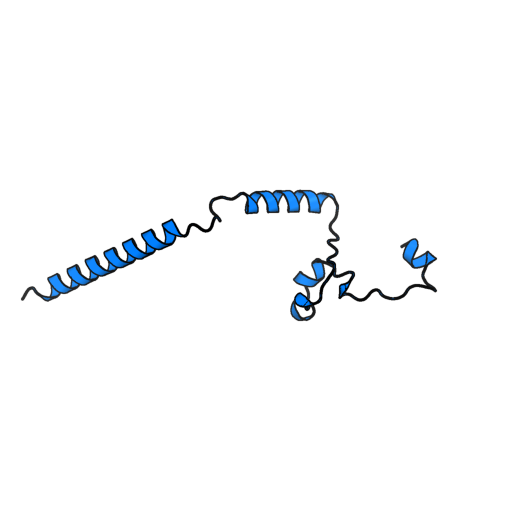.356 -15.585 -34.522 1.00 86.44 89 ALA A N 1
ATOM 756 C CA . ALA A 1 89 ? 37.762 -15.580 -34.113 1.00 86.44 89 ALA A CA 1
ATOM 757 C C . ALA A 1 89 ? 38.254 -16.989 -33.732 1.00 86.44 89 ALA A C 1
ATOM 759 O O . ALA A 1 89 ? 39.258 -17.455 -34.268 1.00 86.44 89 ALA A O 1
ATOM 760 N N . LEU A 1 90 ? 37.480 -17.717 -32.917 1.00 83.69 90 LEU A N 1
ATOM 761 C CA . LEU A 1 90 ? 37.793 -19.098 -32.518 1.00 83.69 90 LEU A CA 1
ATOM 762 C C . LEU A 1 90 ? 37.838 -20.066 -33.712 1.00 83.69 90 LEU A C 1
ATOM 764 O O . LEU A 1 90 ? 38.673 -20.967 -33.762 1.00 83.69 90 LEU A O 1
ATOM 768 N N . ARG A 1 91 ? 36.963 -19.880 -34.709 1.00 79.94 91 ARG A N 1
ATOM 769 C CA . ARG A 1 91 ? 36.993 -20.675 -35.949 1.00 79.94 91 ARG A CA 1
ATOM 770 C C . ARG A 1 91 ? 38.202 -20.361 -36.829 1.00 79.94 91 ARG A C 1
ATOM 772 O O . ARG A 1 91 ? 38.731 -21.276 -37.452 1.00 79.94 91 ARG A O 1
ATOM 779 N N . GLY A 1 92 ? 38.640 -19.104 -36.874 1.00 72.31 92 GLY A N 1
ATOM 780 C CA . GLY A 1 92 ? 39.840 -18.694 -37.608 1.00 72.31 92 GLY A CA 1
ATOM 781 C C . GLY A 1 92 ? 41.135 -19.258 -37.016 1.00 72.31 92 GLY A C 1
ATOM 782 O O . GLY A 1 92 ? 42.057 -19.577 -37.763 1.00 72.31 92 GLY A O 1
ATOM 783 N N . GLU A 1 93 ? 41.196 -19.438 -35.696 1.00 67.12 93 GLU A N 1
ATOM 784 C CA . GLU A 1 93 ? 42.346 -20.043 -35.010 1.00 67.12 93 GLU A CA 1
ATOM 785 C C . GLU A 1 93 ? 42.453 -21.558 -35.247 1.00 67.12 93 GLU A C 1
ATOM 787 O O . GLU A 1 93 ? 43.557 -22.063 -35.428 1.00 67.12 93 GLU A O 1
ATOM 792 N N . MET A 1 94 ? 41.326 -22.275 -35.351 1.00 58.84 94 MET A N 1
ATOM 793 C CA . MET A 1 94 ? 41.296 -23.714 -35.678 1.00 58.84 94 MET A CA 1
ATOM 794 C C . MET A 1 94 ? 41.546 -24.032 -37.165 1.00 58.84 94 MET A C 1
ATOM 796 O O . MET A 1 94 ? 41.679 -25.198 -37.527 1.00 58.84 94 MET A O 1
ATOM 800 N N . ALA A 1 95 ? 41.568 -23.017 -38.035 1.00 58.12 95 ALA A N 1
ATOM 801 C CA . ALA A 1 95 ? 41.772 -23.164 -39.478 1.00 58.12 95 ALA A CA 1
ATOM 802 C C . ALA A 1 95 ? 43.233 -22.937 -39.921 1.00 58.12 95 ALA A C 1
ATOM 804 O O . ALA A 1 95 ? 43.522 -23.003 -41.118 1.00 58.12 95 ALA A O 1
ATOM 805 N N . LYS A 1 96 ? 44.155 -22.664 -38.986 1.00 58.62 96 LYS A N 1
ATOM 806 C CA . LYS A 1 96 ? 45.598 -22.680 -39.262 1.00 58.62 96 LYS A CA 1
ATOM 807 C C . LYS A 1 96 ? 46.144 -24.107 -39.066 1.00 58.62 96 LYS A C 1
ATOM 809 O O . LYS A 1 96 ? 45.888 -24.671 -38.004 1.00 58.62 96 LYS A O 1
ATOM 814 N N . PRO A 1 97 ? 46.834 -24.685 -40.069 1.00 56.72 97 PRO A N 1
ATOM 815 C CA . PRO A 1 97 ? 47.416 -26.027 -39.991 1.00 56.72 97 PRO A CA 1
ATOM 816 C C . PRO A 1 97 ? 48.590 -26.116 -39.010 1.00 56.72 97 PRO A C 1
ATOM 818 O O . PRO A 1 97 ? 49.259 -25.079 -38.786 1.00 56.72 97 PRO A O 1
#

Radius of gyration: 28.08 Å; chains: 1; bounding box: 72×37×65 Å

pLDDT: mean 76.53, std 8.81, range [56.72, 91.06]

Foldseek 3Di:
DVVCVVCVVVDDDDPCLAEPEPVCCVVPVVPDDPVSRDDYDDDDDPVVVVVVVVVVVVVVPPCVPDDDPPVVVVVVVVVVVVVVVVVVVVVVVVPDD